Protein AF-A0A5D2THP3-F1 (afdb_monomer)

InterPro domains:
  IPR001910 Inosine/uridine-preferring nucleoside hydrolase domain [PF01156] (2-78)
  IPR023186 Inosine/uridine-preferring nucleoside hydrolase [PTHR12304] (1-81)
  IPR036452 Ribonucleoside hydrolase-like [G3DSA:3.90.245.10] (1-88)
  IPR036452 Ribonucleoside hydrolase-like [SSF53590] (2-80)

Structure (mmCIF, N/CA/C/O backbone):
data_AF-A0A5D2THP3-F1
#
_entry.id   AF-A0A5D2THP3-F1
#
loop_
_atom_site.group_PDB
_atom_site.id
_atom_site.type_symbol
_atom_site.label_atom_id
_atom_site.label_alt_id
_atom_site.label_comp_id
_atom_site.label_asym_id
_atom_site.label_entity_id
_atom_site.label_seq_id
_atom_site.pdbx_PDB_ins_code
_atom_site.Cartn_x
_atom_site.Cartn_y
_atom_site.Cartn_z
_atom_site.occupancy
_atom_site.B_iso_or_equiv
_atom_site.auth_seq_id
_atom_site.auth_comp_id
_atom_site.auth_asym_id
_atom_site.auth_atom_id
_atom_site.pdbx_PDB_model_num
ATOM 1 N N . MET A 1 1 ? -1.460 10.983 0.819 1.00 87.88 1 MET A N 1
ATOM 2 C CA . MET A 1 1 ? -2.613 1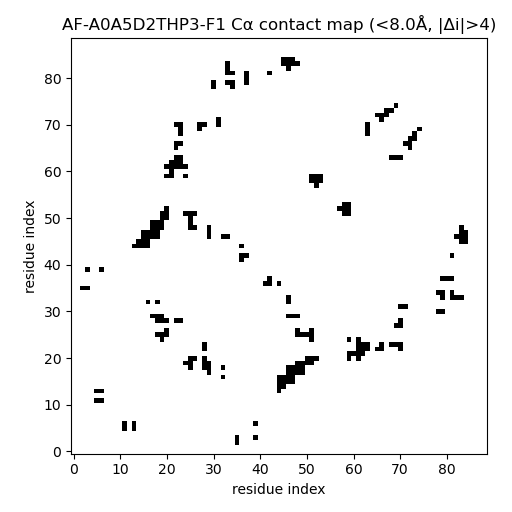1.880 1.063 1.00 87.88 1 MET A CA 1
ATOM 3 C C . MET A 1 1 ? -3.943 11.132 0.974 1.00 87.88 1 MET A C 1
ATOM 5 O O . MET A 1 1 ? -4.638 11.074 1.976 1.00 87.88 1 MET A O 1
ATOM 9 N N . THR A 1 2 ? -4.270 10.498 -0.159 1.00 96.88 2 THR A N 1
ATOM 10 C CA . THR A 1 2 ? -5.560 9.811 -0.392 1.00 96.88 2 THR A CA 1
ATOM 11 C C . THR A 1 2 ? -5.964 8.821 0.701 1.00 96.88 2 THR A C 1
ATOM 13 O O . THR A 1 2 ? -7.098 8.861 1.159 1.00 96.88 2 THR A O 1
ATOM 16 N N . ILE A 1 3 ? -5.031 7.986 1.172 1.00 97.62 3 ILE A N 1
ATOM 17 C CA . ILE A 1 3 ? -5.289 6.998 2.236 1.00 97.62 3 ILE A CA 1
ATOM 18 C C . ILE A 1 3 ? -5.797 7.673 3.521 1.00 97.62 3 ILE A C 1
ATOM 20 O O . ILE A 1 3 ? -6.800 7.250 4.084 1.00 97.62 3 ILE A O 1
ATOM 24 N N . PHE A 1 4 ? -5.162 8.767 3.953 1.00 97.94 4 PHE A N 1
ATOM 25 C CA . PHE A 1 4 ? -5.603 9.496 5.144 1.00 97.94 4 PHE A CA 1
ATOM 26 C C . PHE A 1 4 ? -6.972 10.142 4.950 1.00 97.94 4 PHE A C 1
ATOM 28 O O . PHE A 1 4 ? -7.797 10.078 5.852 1.00 97.94 4 PHE A O 1
ATOM 35 N N . MET A 1 5 ? -7.241 10.713 3.774 1.00 98.19 5 MET A N 1
ATOM 36 C CA . MET A 1 5 ? -8.565 11.262 3.469 1.00 98.19 5 MET A CA 1
ATOM 37 C C . MET A 1 5 ? -9.645 10.177 3.515 1.00 98.19 5 MET A C 1
ATOM 39 O O . MET A 1 5 ? -10.704 10.401 4.091 1.00 98.19 5 MET A O 1
ATOM 43 N N . ALA A 1 6 ? -9.361 8.994 2.964 1.00 98.00 6 ALA A N 1
ATOM 44 C CA . ALA A 1 6 ? -10.280 7.864 2.993 1.00 98.00 6 ALA A CA 1
ATOM 45 C C . ALA A 1 6 ? -10.555 7.392 4.431 1.00 98.00 6 ALA A C 1
ATOM 47 O O . ALA A 1 6 ? -11.707 7.181 4.787 1.00 98.00 6 ALA A O 1
ATOM 48 N N . PHE A 1 7 ? -9.529 7.313 5.285 1.00 97.56 7 PHE A N 1
ATOM 49 C CA . PHE A 1 7 ? -9.697 6.954 6.699 1.00 97.56 7 PHE A CA 1
ATOM 50 C C . PHE A 1 7 ? -10.464 7.982 7.533 1.00 97.56 7 PHE A C 1
ATOM 52 O O . PHE A 1 7 ? -10.996 7.616 8.578 1.00 97.56 7 PHE A O 1
ATOM 59 N N . GLN A 1 8 ? -10.489 9.250 7.120 1.00 96.94 8 GLN A N 1
ATOM 60 C CA . GLN A 1 8 ? -11.218 10.309 7.824 1.00 96.94 8 GLN A CA 1
ATOM 61 C C . GLN A 1 8 ? -12.670 10.455 7.354 1.00 96.94 8 GLN A C 1
ATOM 63 O O . GLN A 1 8 ? -13.431 11.175 7.997 1.00 96.94 8 GLN A O 1
ATOM 68 N N . ASN A 1 9 ? -13.071 9.801 6.257 1.00 97.44 9 ASN A N 1
ATOM 69 C CA . ASN A 1 9 ? -14.448 9.862 5.784 1.00 97.44 9 ASN A CA 1
ATOM 70 C C . ASN A 1 9 ? -15.284 8.725 6.407 1.00 97.44 9 ASN A C 1
ATOM 72 O O . ASN A 1 9 ? -15.046 7.562 6.081 1.00 97.44 9 ASN A O 1
ATOM 76 N N . PRO A 1 10 ? -16.279 9.033 7.262 1.00 95.50 10 PRO A N 1
ATOM 77 C CA . PRO A 1 10 ? -17.104 8.020 7.917 1.00 95.50 10 PRO A CA 1
ATOM 78 C C . PRO A 1 10 ? -18.050 7.273 6.966 1.00 95.50 10 PRO A C 1
ATOM 80 O O . PRO A 1 10 ? -18.581 6.236 7.350 1.00 95.50 10 PRO A O 1
ATOM 83 N N . GLU A 1 11 ? -18.275 7.769 5.746 1.00 98.12 11 GLU A N 1
ATOM 84 C CA . GLU A 1 11 ? -19.107 7.086 4.745 1.00 98.12 11 GLU A CA 1
ATOM 85 C C . GLU A 1 11 ? -18.373 5.929 4.051 1.00 98.12 11 GLU A C 1
ATOM 87 O O . GLU A 1 11 ? -18.991 5.158 3.318 1.00 98.12 11 GLU A O 1
ATOM 92 N N . TYR A 1 12 ? -17.058 5.796 4.257 1.00 97.38 12 TYR A N 1
ATOM 93 C CA . TYR A 1 12 ? -16.251 4.765 3.619 1.00 97.38 12 TYR A CA 1
ATOM 94 C C . TYR A 1 12 ? -15.882 3.648 4.588 1.00 97.38 12 TYR A C 1
ATOM 96 O O . TYR A 1 12 ? -15.209 3.854 5.598 1.00 97.38 12 TYR A O 1
ATOM 104 N N . GLU A 1 13 ? -16.231 2.424 4.205 1.00 96.94 13 GLU A N 1
ATOM 105 C CA . GLU A 1 13 ? -15.676 1.219 4.804 1.00 96.94 13 GLU A CA 1
ATOM 106 C C . GLU A 1 13 ? -14.416 0.806 4.035 1.00 96.94 13 GLU A C 1
ATOM 108 O O . GLU A 1 13 ? -14.475 0.359 2.887 1.00 96.94 13 GLU A O 1
ATOM 113 N N . ILE A 1 14 ? -13.247 0.973 4.655 1.00 97.56 14 ILE A N 1
ATOM 114 C CA . ILE A 1 14 ? -11.982 0.560 4.039 1.00 97.56 14 ILE A CA 1
ATOM 115 C C . ILE A 1 14 ? -11.730 -0.913 4.337 1.00 97.56 14 ILE A C 1
ATOM 117 O O . ILE A 1 14 ? -11.250 -1.260 5.413 1.00 97.56 14 ILE A O 1
ATOM 121 N N . LEU A 1 15 ? -12.019 -1.761 3.351 1.00 97.75 15 LEU A N 1
ATOM 122 C CA . LEU A 1 15 ? -11.853 -3.213 3.459 1.00 97.75 15 LEU A CA 1
ATOM 123 C C . LEU A 1 15 ? -10.390 -3.663 3.496 1.00 97.75 15 LEU A C 1
ATOM 125 O O . LEU A 1 15 ? -10.106 -4.755 3.971 1.00 97.75 15 LEU A O 1
ATOM 129 N N . GLY A 1 16 ? -9.468 -2.861 2.964 1.00 97.69 16 GLY A N 1
ATOM 130 C CA . GLY A 1 16 ? -8.051 -3.196 2.880 1.00 97.69 16 GLY A CA 1
ATOM 131 C C . GLY A 1 16 ? -7.294 -2.292 1.918 1.00 97.69 16 GLY A C 1
ATOM 132 O O . GLY A 1 16 ? -7.897 -1.541 1.149 1.00 97.69 16 GLY A O 1
ATOM 133 N N . LEU A 1 17 ? -5.965 -2.385 1.943 1.00 98.44 17 LEU A N 1
ATOM 134 C CA . LEU A 1 17 ? -5.092 -1.765 0.949 1.00 98.44 17 LEU A CA 1
ATOM 135 C C . LEU A 1 17 ? -4.314 -2.846 0.200 1.00 98.44 17 LEU A C 1
ATOM 137 O O . LEU A 1 17 ? -3.663 -3.704 0.799 1.00 98.44 17 LEU A O 1
ATOM 141 N N . THR A 1 18 ? -4.334 -2.760 -1.125 1.00 98.38 18 THR A N 1
ATOM 142 C CA . THR A 1 18 ? -3.458 -3.540 -2.002 1.00 98.38 18 THR A CA 1
ATOM 143 C C . THR A 1 18 ? -2.348 -2.653 -2.534 1.00 98.38 18 THR A C 1
ATOM 145 O O . THR A 1 18 ? -2.602 -1.508 -2.913 1.00 98.38 18 THR A O 1
ATOM 148 N N . THR A 1 19 ? -1.129 -3.172 -2.604 1.00 98.44 19 THR A N 1
ATOM 149 C CA . THR A 1 19 ? 0.040 -2.406 -3.054 1.00 98.44 19 THR A CA 1
ATOM 150 C C . THR A 1 19 ? 0.626 -2.963 -4.343 1.00 98.44 19 THR A C 1
ATOM 152 O O . THR A 1 19 ? 0.596 -4.165 -4.595 1.00 98.44 19 THR A O 1
ATOM 155 N N . ILE A 1 20 ? 1.171 -2.076 -5.171 1.00 98.12 20 ILE A N 1
ATOM 156 C CA . ILE A 1 20 ? 1.794 -2.405 -6.455 1.00 98.12 20 ILE A CA 1
ATOM 157 C C . ILE A 1 20 ? 2.987 -1.468 -6.696 1.00 98.12 20 ILE A C 1
ATOM 159 O O . ILE A 1 20 ? 3.109 -0.437 -6.028 1.00 98.12 20 ILE A O 1
ATOM 163 N N . PHE A 1 21 ? 3.886 -1.844 -7.604 1.00 97.56 21 PHE A N 1
ATOM 164 C CA . PHE A 1 21 ? 4.965 -0.981 -8.081 1.00 97.56 21 PHE A CA 1
ATOM 165 C C . PHE A 1 21 ? 4.405 0.156 -8.945 1.00 97.56 21 PHE A C 1
ATOM 167 O O . PHE A 1 21 ? 3.358 -0.022 -9.556 1.00 97.56 21 PHE A O 1
ATOM 174 N N . ASP A 1 22 ? 5.118 1.284 -8.988 1.00 97.31 22 ASP A N 1
ATOM 175 C CA . ASP A 1 22 ? 5.098 2.332 -10.035 1.00 97.31 22 ASP A CA 1
ATOM 176 C C . ASP A 1 22 ? 5.901 3.530 -9.498 1.00 97.31 22 ASP A C 1
ATOM 178 O O . ASP A 1 22 ? 7.007 3.808 -9.940 1.00 97.31 22 ASP A O 1
ATOM 182 N N . ASN A 1 23 ? 5.437 4.149 -8.408 1.00 97.62 23 ASN A N 1
ATOM 183 C CA . ASN A 1 23 ? 6.172 5.229 -7.729 1.00 97.62 23 ASN A CA 1
ATOM 184 C C . ASN A 1 23 ? 7.452 4.733 -7.048 1.00 97.62 23 ASN A C 1
ATOM 186 O O . ASN A 1 23 ? 8.469 5.418 -7.017 1.00 97.62 23 ASN A O 1
ATOM 190 N N . VAL A 1 24 ? 7.373 3.528 -6.489 1.00 97.25 24 VAL A N 1
ATOM 191 C CA . VAL A 1 24 ? 8.459 2.778 -5.854 1.00 97.25 24 VAL A CA 1
ATOM 192 C C . VAL A 1 24 ? 8.261 1.293 -6.142 1.00 97.25 24 VAL A C 1
ATOM 194 O O . VAL A 1 24 ? 7.272 0.902 -6.764 1.00 97.25 24 VAL A O 1
ATOM 197 N N . GLN A 1 25 ? 9.195 0.445 -5.711 1.00 97.62 25 GLN A N 1
ATOM 198 C CA . GLN A 1 25 ? 9.038 -1.003 -5.844 1.00 97.62 25 GL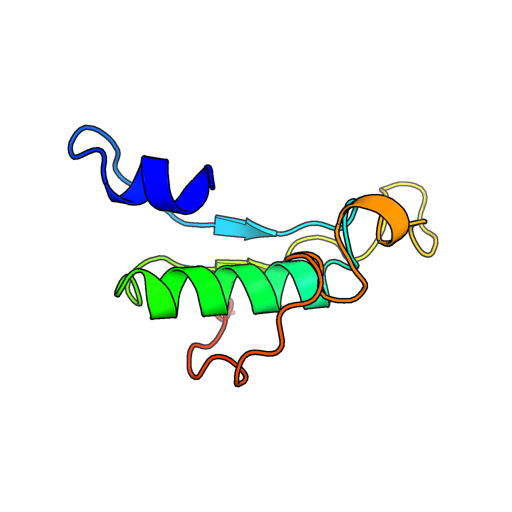N A CA 1
ATOM 199 C C . GLN A 1 25 ? 7.890 -1.490 -4.945 1.00 97.62 25 GLN A C 1
ATOM 201 O O . GLN A 1 25 ? 7.642 -0.922 -3.880 1.00 97.62 25 GLN A O 1
ATOM 206 N N . THR A 1 26 ? 7.220 -2.585 -5.316 1.00 97.94 26 THR A N 1
ATOM 207 C CA . THR A 1 26 ? 6.056 -3.110 -4.575 1.00 97.94 26 THR A CA 1
ATOM 208 C C . THR A 1 26 ? 6.336 -3.341 -3.088 1.00 97.94 26 THR A C 1
ATOM 210 O O . THR A 1 26 ? 5.487 -3.059 -2.242 1.00 97.94 26 THR A O 1
ATOM 213 N N . LYS A 1 27 ? 7.541 -3.806 -2.737 1.00 96.81 27 LYS A N 1
ATOM 214 C CA . LYS A 1 27 ? 7.958 -3.993 -1.337 1.00 96.81 27 LYS A CA 1
ATOM 215 C C . LYS A 1 27 ? 7.948 -2.680 -0.539 1.00 96.81 27 LYS A C 1
ATOM 217 O O . LYS A 1 27 ? 7.504 -2.663 0.604 1.00 96.81 27 LYS A O 1
ATOM 222 N N . ASP A 1 28 ? 8.371 -1.582 -1.160 1.00 96.75 28 ASP A N 1
ATOM 223 C CA 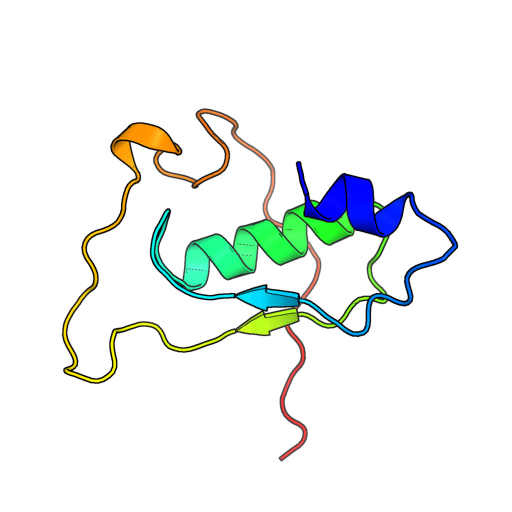. ASP A 1 28 ? 8.482 -0.270 -0.525 1.00 96.75 28 ASP A CA 1
ATOM 224 C C . ASP A 1 28 ? 7.089 0.368 -0.437 1.00 96.75 28 ASP A C 1
ATOM 226 O O . ASP A 1 28 ? 6.714 0.913 0.596 1.00 96.75 28 ASP A O 1
ATOM 230 N N . ALA A 1 29 ? 6.248 0.181 -1.462 1.00 97.88 29 ALA A N 1
ATOM 231 C CA . ALA A 1 29 ? 4.834 0.550 -1.399 1.00 97.88 29 ALA A CA 1
ATOM 232 C C . ALA A 1 29 ? 4.094 -0.187 -0.265 1.00 97.88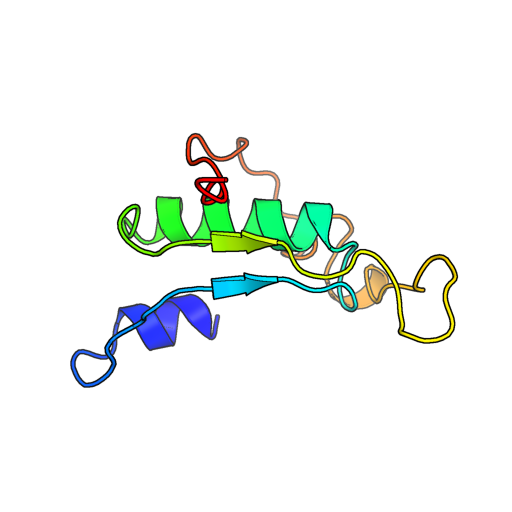 29 ALA A C 1
ATOM 234 O O . ALA A 1 29 ? 3.295 0.415 0.448 1.00 97.88 29 ALA A O 1
ATOM 235 N N . THR A 1 30 ? 4.386 -1.475 -0.064 1.00 98.25 30 THR A N 1
ATOM 236 C CA . THR A 1 30 ? 3.820 -2.296 1.024 1.00 98.25 30 THR A CA 1
ATOM 237 C C . THR A 1 30 ? 4.267 -1.806 2.393 1.00 98.25 30 THR A C 1
ATOM 239 O O . THR A 1 30 ? 3.439 -1.626 3.284 1.00 98.25 30 THR A O 1
ATOM 242 N N . HIS A 1 31 ? 5.561 -1.522 2.543 1.00 96.88 31 HIS A N 1
ATOM 243 C CA . HIS A 1 31 ? 6.110 -0.903 3.744 1.00 96.88 31 HIS A CA 1
ATOM 244 C C . HIS A 1 31 ? 5.422 0.435 4.052 1.00 96.88 31 HIS A C 1
ATOM 246 O O . HIS A 1 31 ? 4.982 0.666 5.177 1.00 96.88 31 HIS A O 1
ATOM 252 N N . ASN A 1 32 ? 5.252 1.285 3.039 1.00 97.25 32 ASN A N 1
ATOM 253 C CA . ASN A 1 32 ? 4.582 2.571 3.181 1.00 97.25 32 ASN A CA 1
ATOM 254 C C . ASN A 1 32 ? 3.112 2.413 3.574 1.00 97.25 32 ASN A C 1
ATOM 256 O O . ASN A 1 32 ? 2.641 3.148 4.433 1.00 97.25 32 ASN A O 1
ATOM 260 N N . ALA A 1 33 ? 2.380 1.458 2.997 1.00 97.94 33 ALA A N 1
ATOM 261 C CA . ALA A 1 33 ? 0.987 1.215 3.365 1.00 97.94 33 ALA A CA 1
ATOM 262 C C . ALA A 1 33 ? 0.845 0.817 4.845 1.00 97.94 33 ALA A C 1
ATOM 264 O O . ALA A 1 33 ? 0.008 1.384 5.546 1.00 97.94 33 ALA A O 1
ATOM 265 N N . LEU A 1 34 ? 1.713 -0.074 5.342 1.00 97.88 34 LEU A N 1
ATOM 266 C CA . LEU A 1 34 ? 1.767 -0.446 6.762 1.00 97.88 34 LEU A CA 1
ATOM 267 C C . LEU A 1 34 ? 2.059 0.771 7.651 1.00 97.88 34 LEU A C 1
ATOM 269 O O . LEU A 1 34 ? 1.351 1.015 8.624 1.00 97.88 34 LEU A O 1
ATOM 273 N N . LEU A 1 35 ? 3.064 1.567 7.284 1.00 96.81 35 LEU A N 1
ATOM 274 C CA . LEU A 1 35 ? 3.452 2.767 8.021 1.00 96.81 35 LEU A CA 1
ATOM 275 C C . LEU A 1 35 ? 2.333 3.814 8.063 1.00 96.81 35 LEU A C 1
ATOM 277 O O . LEU A 1 35 ? 2.055 4.389 9.113 1.00 96.81 35 LEU A O 1
ATOM 281 N N . LEU A 1 36 ? 1.654 4.044 6.939 1.00 96.81 36 LEU A N 1
ATOM 282 C CA . LEU A 1 36 ? 0.521 4.964 6.866 1.00 96.81 36 LEU A CA 1
ATOM 283 C C . L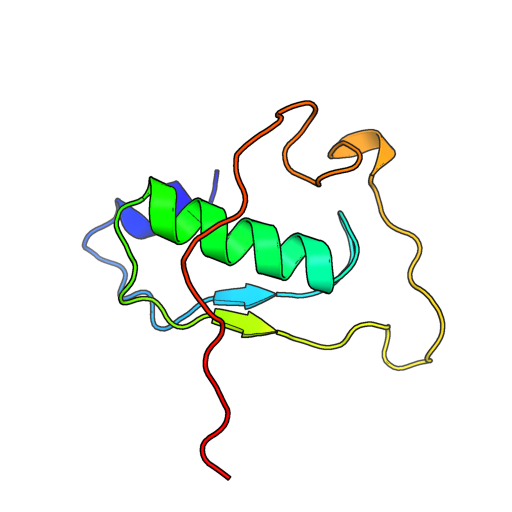EU A 1 36 ? -0.650 4.476 7.733 1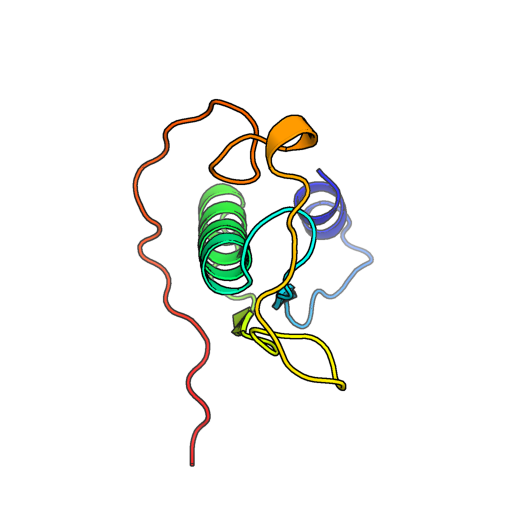.00 96.81 36 LEU A C 1
ATOM 285 O O . LEU A 1 36 ? -1.257 5.290 8.427 1.00 96.81 36 LEU A O 1
ATOM 289 N N . CYS A 1 37 ? -0.945 3.174 7.751 1.00 97.25 37 CYS A N 1
ATOM 290 C CA . CYS A 1 37 ? -1.942 2.593 8.654 1.00 97.25 37 CYS A CA 1
ATOM 291 C C . CYS A 1 37 ? -1.564 2.767 10.130 1.00 97.25 37 CYS A C 1
ATOM 293 O O . CYS A 1 37 ? -2.418 3.138 10.936 1.00 97.25 37 CYS A O 1
ATOM 295 N N . GLU A 1 38 ? -0.294 2.568 10.489 1.00 96.31 38 GLU A N 1
ATOM 296 C CA . GLU A 1 38 ? 0.192 2.768 11.857 1.00 96.31 38 GLU A CA 1
ATOM 297 C C . GLU A 1 38 ? 0.064 4.235 12.296 1.00 96.31 38 GLU A C 1
ATOM 299 O O . GLU A 1 38 ? -0.522 4.521 13.342 1.00 96.31 38 GLU A O 1
ATOM 304 N N . ILE A 1 39 ? 0.502 5.179 11.454 1.00 95.62 39 ILE A N 1
ATOM 305 C CA . ILE A 1 39 ? 0.370 6.627 11.697 1.00 95.62 39 ILE A CA 1
ATOM 306 C C . ILE A 1 39 ? -1.102 7.028 11.848 1.00 95.62 39 ILE A C 1
ATOM 308 O O . ILE A 1 39 ? -1.449 7.804 12.740 1.00 95.62 39 ILE A O 1
ATOM 312 N N . ALA A 1 40 ? -1.978 6.483 11.003 1.00 96.31 40 ALA A N 1
ATOM 313 C CA . ALA A 1 40 ? -3.413 6.741 11.051 1.00 96.31 40 ALA A CA 1
ATOM 314 C C . ALA A 1 40 ? -4.134 6.024 12.205 1.00 96.31 40 ALA A C 1
ATOM 316 O O . ALA A 1 40 ? -5.339 6.217 12.362 1.00 96.31 40 ALA A O 1
ATOM 317 N N . ARG A 1 41 ? -3.430 5.205 13.002 1.00 95.81 41 ARG A N 1
ATOM 318 C CA . ARG A 1 41 ? -4.005 4.344 14.049 1.00 95.81 41 ARG A CA 1
ATOM 319 C C . ARG A 1 41 ? -5.105 3.420 13.512 1.00 95.81 41 ARG A C 1
ATOM 321 O O . ARG A 1 41 ? -6.128 3.221 14.162 1.00 95.81 41 ARG A O 1
ATOM 328 N N . ARG A 1 42 ? -4.871 2.847 12.330 1.00 96.44 42 ARG A N 1
ATOM 329 C CA . ARG A 1 42 ? -5.741 1.878 11.646 1.00 96.44 42 ARG A CA 1
ATOM 330 C C . ARG A 1 42 ? -5.049 0.519 11.463 1.00 96.44 42 ARG A C 1
ATOM 332 O O . ARG A 1 42 ? -4.844 0.090 10.327 1.00 96.44 42 ARG A O 1
ATOM 339 N N . PRO A 1 43 ? -4.644 -0.163 12.556 1.00 94.75 43 PRO A N 1
ATOM 340 C CA . PRO A 1 43 ? -4.005 -1.480 12.476 1.00 94.75 43 PRO A CA 1
ATOM 341 C C . PRO A 1 43 ? -4.979 -2.592 12.050 1.00 94.75 43 PRO A C 1
ATOM 343 O O . PRO A 1 43 ? -4.553 -3.705 11.767 1.00 94.75 43 PRO A O 1
ATOM 346 N N . ASP A 1 44 ? -6.279 -2.297 12.037 1.00 94.56 44 ASP A N 1
ATOM 347 C CA . ASP A 1 44 ? -7.367 -3.178 11.619 1.00 94.56 44 ASP A CA 1
ATOM 348 C C . ASP A 1 44 ? -7.443 -3.368 10.098 1.00 94.56 44 ASP A C 1
ATOM 350 O O . ASP A 1 44 ? -8.005 -4.357 9.634 1.00 94.56 44 ASP A O 1
ATOM 354 N N . VAL A 1 45 ? -6.882 -2.437 9.321 1.00 96.94 45 VAL A N 1
ATOM 355 C CA . VAL A 1 45 ? -6.983 -2.453 7.860 1.00 96.94 45 VAL A CA 1
ATOM 356 C C . VAL A 1 45 ? -5.991 -3.468 7.285 1.00 96.94 45 VAL A C 1
ATOM 358 O O . VAL A 1 45 ? -4.778 -3.282 7.428 1.00 96.94 45 VAL A O 1
ATOM 361 N N . PRO A 1 46 ? -6.462 -4.522 6.599 1.00 97.38 46 PRO A N 1
ATOM 362 C CA . PRO A 1 46 ? -5.583 -5.541 6.053 1.00 97.38 46 PRO A CA 1
ATOM 363 C C . PRO A 1 46 ? -4.759 -4.996 4.884 1.00 97.38 46 PRO A C 1
ATOM 365 O O . PRO A 1 46 ? -5.273 -4.294 4.009 1.00 97.38 46 PRO A O 1
ATOM 368 N N . ILE A 1 47 ? -3.475 -5.358 4.850 1.00 98.00 47 ILE A N 1
ATOM 369 C CA . ILE A 1 47 ? -2.550 -4.998 3.770 1.00 98.00 47 ILE A CA 1
ATOM 370 C C . ILE A 1 47 ? -2.165 -6.253 2.996 1.00 98.00 47 ILE A C 1
ATOM 372 O O . ILE A 1 47 ? -1.627 -7.204 3.573 1.00 98.00 47 ILE A O 1
ATOM 376 N N . ALA A 1 48 ? -2.401 -6.232 1.686 1.00 97.88 48 ALA A N 1
ATOM 377 C CA . ALA A 1 48 ? -2.058 -7.312 0.772 1.00 97.88 48 ALA A CA 1
ATOM 378 C C . ALA A 1 48 ? -1.041 -6.833 -0.273 1.00 97.88 48 ALA A C 1
ATOM 380 O O . ALA A 1 48 ? -1.299 -5.911 -1.050 1.00 97.88 48 ALA A O 1
ATOM 381 N N . GLN A 1 49 ? 0.126 -7.478 -0.295 1.00 98.38 49 GLN A N 1
ATOM 382 C CA . GLN A 1 49 ? 1.170 -7.181 -1.269 1.00 98.38 49 GLN A CA 1
ATOM 383 C C . GLN A 1 49 ? 0.799 -7.747 -2.646 1.00 98.38 49 GLN A C 1
ATOM 385 O O . GLN A 1 49 ? 0.527 -8.940 -2.770 1.00 98.38 49 GLN A O 1
ATOM 390 N N . GLY A 1 50 ? 0.816 -6.901 -3.676 1.00 97.69 50 GLY A N 1
ATOM 391 C CA . GLY A 1 50 ? 0.576 -7.302 -5.061 1.00 97.69 50 GLY A CA 1
ATOM 3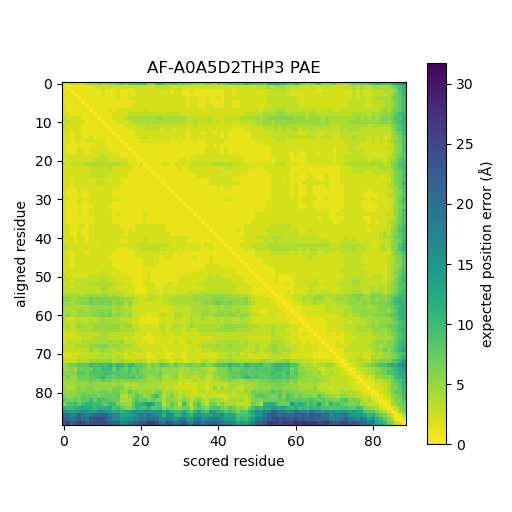92 C C . GLY A 1 50 ? 1.828 -7.791 -5.797 1.00 97.69 50 GLY A C 1
ATOM 393 O O . GLY A 1 50 ? 2.849 -8.139 -5.199 1.00 97.69 50 GLY A O 1
ATOM 394 N N . SER A 1 51 ? 1.743 -7.808 -7.131 1.00 97.69 51 SER A N 1
ATOM 395 C CA . SER A 1 51 ? 2.830 -8.264 -8.010 1.00 97.69 51 SER A CA 1
ATOM 396 C C . SER A 1 51 ? 4.085 -7.386 -7.884 1.00 97.69 51 SER A C 1
ATOM 398 O O . SER A 1 51 ? 3.963 -6.162 -7.786 1.00 97.69 51 SER A O 1
ATOM 400 N N . PRO A 1 52 ? 5.303 -7.955 -7.920 1.00 97.75 52 PRO A N 1
ATOM 401 C CA . PRO A 1 52 ? 6.536 -7.172 -7.976 1.00 97.75 52 PRO A CA 1
ATOM 402 C C . PRO A 1 52 ? 6.862 -6.632 -9.379 1.00 97.75 52 PRO A C 1
ATOM 404 O O . PRO A 1 52 ? 7.757 -5.798 -9.500 1.00 97.75 52 PRO A O 1
ATOM 407 N N . GLU A 1 53 ? 6.172 -7.098 -10.423 1.00 97.88 53 GLU A N 1
ATOM 408 C CA . GLU A 1 53 ? 6.482 -6.779 -11.822 1.00 97.88 53 GLU A CA 1
ATOM 409 C C . GLU A 1 53 ? 5.240 -6.746 -12.739 1.00 97.88 53 GLU A C 1
ATOM 411 O O . GLU A 1 53 ? 4.179 -7.268 -12.361 1.00 97.88 53 GLU A O 1
ATOM 416 N N . PRO A 1 54 ? 5.337 -6.126 -13.935 1.00 97.62 54 PRO A N 1
ATOM 417 C CA . PRO A 1 54 ? 4.263 -6.115 -14.925 1.00 97.62 54 PRO A CA 1
ATOM 418 C C . PRO A 1 54 ? 3.926 -7.515 -15.442 1.00 97.62 54 PRO A C 1
ATOM 420 O O . PRO A 1 54 ? 4.720 -8.443 -15.340 1.00 97.62 54 PRO A O 1
ATOM 423 N N . LEU A 1 55 ? 2.773 -7.651 -16.101 1.00 97.81 55 LEU A N 1
ATOM 424 C CA . LEU A 1 55 ? 2.329 -8.931 -16.675 1.00 97.81 55 LEU A CA 1
ATOM 425 C C . LEU A 1 55 ? 3.295 -9.508 -17.722 1.00 97.81 55 LEU A C 1
ATOM 427 O O . LEU A 1 55 ? 3.367 -10.720 -17.889 1.00 97.81 55 LEU A O 1
ATOM 431 N N . THR A 1 56 ? 4.036 -8.653 -18.427 1.00 97.31 56 THR A N 1
ATOM 432 C CA . THR A 1 56 ? 5.061 -9.063 -19.401 1.00 97.31 56 THR A CA 1
ATOM 433 C C . THR A 1 56 ? 6.386 -9.472 -18.752 1.00 97.31 56 THR A C 1
ATOM 435 O O . THR A 1 56 ? 7.316 -9.844 -19.465 1.00 97.31 56 THR A O 1
ATOM 438 N N . GLY A 1 57 ? 6.480 -9.390 -17.423 1.00 95.50 57 GLY A N 1
ATOM 439 C CA . GLY A 1 57 ? 7.689 -9.629 -16.646 1.00 95.50 57 GLY A CA 1
ATOM 440 C C . GLY A 1 57 ? 8.706 -8.490 -16.722 1.00 95.50 57 GLY A C 1
ATOM 441 O O . GLY A 1 57 ? 8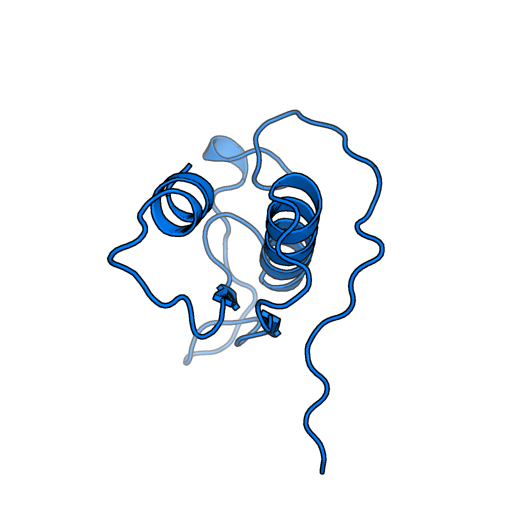.606 -7.576 -17.549 1.00 95.50 57 GLY A O 1
ATOM 442 N N . GLY A 1 58 ? 9.711 -8.571 -15.850 1.00 96.44 58 GLY A N 1
ATOM 443 C CA . GLY A 1 58 ? 10.849 -7.660 -15.814 1.00 96.44 58 GLY A CA 1
ATOM 444 C C . GLY A 1 58 ? 10.757 -6.629 -14.694 1.00 96.44 58 GLY A C 1
ATOM 445 O O . GLY A 1 58 ? 9.681 -6.214 -14.266 1.00 96.44 58 GLY A O 1
ATOM 446 N N . ARG A 1 59 ? 11.924 -6.178 -14.218 1.00 95.12 59 ARG A N 1
ATOM 447 C CA . ARG A 1 59 ? 11.989 -5.209 -13.122 1.00 95.12 59 ARG A CA 1
ATOM 448 C C . ARG A 1 59 ? 11.359 -3.877 -13.558 1.00 95.12 59 ARG A C 1
ATOM 450 O O . ARG A 1 59 ? 11.853 -3.282 -14.518 1.00 95.12 59 ARG A O 1
ATOM 457 N N . PRO A 1 60 ? 10.335 -3.374 -12.848 1.00 95.69 60 PRO A N 1
ATOM 458 C CA . PRO A 1 60 ? 9.691 -2.125 -13.215 1.00 95.69 60 PRO A CA 1
ATOM 459 C C . PRO A 1 60 ? 10.632 -0.938 -13.001 1.00 95.69 60 PRO A C 1
ATOM 461 O O . PRO A 1 60 ? 11.360 -0.861 -12.001 1.00 95.69 60 PRO A O 1
ATOM 464 N N . ILE A 1 61 ? 10.579 -0.001 -13.946 1.00 95.19 61 ILE A N 1
ATOM 465 C CA . ILE A 1 61 ? 11.117 1.347 -13.773 1.00 95.19 61 ILE A CA 1
ATOM 466 C C . ILE A 1 61 ? 10.158 2.082 -12.843 1.00 95.19 61 ILE A C 1
ATOM 468 O O . ILE A 1 61 ? 8.949 2.016 -13.048 1.00 95.19 61 ILE A O 1
ATOM 472 N N . VAL A 1 62 ? 10.698 2.748 -11.823 1.00 97.25 62 VAL A N 1
ATOM 473 C CA . VAL A 1 62 ? 9.893 3.453 -10.823 1.00 97.25 62 VAL A CA 1
ATOM 474 C C . VAL A 1 62 ? 10.124 4.958 -10.872 1.00 97.25 62 VAL A C 1
ATOM 476 O O . VAL A 1 62 ? 11.208 5.405 -11.241 1.00 97.25 62 VAL A O 1
ATOM 479 N N . ALA A 1 63 ? 9.116 5.741 -10.494 1.00 96.75 63 ALA A N 1
ATOM 480 C CA . ALA A 1 63 ? 9.155 7.205 -10.501 1.00 96.75 63 ALA A CA 1
ATOM 481 C C . ALA A 1 63 ? 9.732 7.808 -9.200 1.00 96.75 63 ALA A C 1
ATOM 483 O O . ALA A 1 63 ? 9.224 8.797 -8.661 1.00 96.75 63 ALA A O 1
ATOM 484 N N . ASP A 1 64 ? 10.815 7.228 -8.684 1.00 91.62 64 ASP A N 1
ATOM 485 C CA . ASP A 1 64 ? 11.459 7.656 -7.434 1.00 91.62 64 ASP A CA 1
ATOM 486 C C . ASP A 1 64 ? 12.027 9.087 -7.502 1.00 91.62 64 ASP A C 1
ATOM 488 O O . ASP A 1 64 ? 12.057 9.797 -6.499 1.00 91.62 64 ASP A O 1
ATOM 492 N N . PHE A 1 65 ? 12.384 9.568 -8.693 1.00 94.00 65 PHE A N 1
ATOM 493 C CA . PHE A 1 65 ? 12.783 10.958 -8.933 1.00 94.00 65 PHE A CA 1
ATOM 494 C C . PHE A 1 65 ? 11.667 11.978 -8.640 1.00 94.00 65 PHE A C 1
ATOM 496 O O . PHE A 1 65 ? 11.966 13.140 -8.367 1.00 94.00 65 PHE A O 1
ATOM 503 N N . VAL A 1 66 ? 10.394 11.561 -8.679 1.00 96.56 66 VAL A N 1
ATOM 504 C CA . VAL A 1 66 ? 9.235 12.388 -8.292 1.00 96.56 66 VAL A CA 1
ATOM 505 C C . VAL A 1 66 ? 8.863 12.150 -6.830 1.00 96.56 66 VAL A C 1
ATOM 507 O O . VAL A 1 66 ? 8.577 13.095 -6.096 1.00 96.56 66 VAL A O 1
ATOM 510 N N . HIS A 1 67 ? 8.856 10.887 -6.402 1.00 95.44 67 HIS A N 1
ATOM 511 C CA . HIS A 1 67 ? 8.276 10.472 -5.122 1.00 95.44 67 HIS A CA 1
ATOM 512 C C . HIS A 1 67 ? 9.297 10.281 -3.992 1.00 95.44 67 HIS A C 1
ATOM 514 O O . HIS A 1 67 ? 8.907 9.956 -2.870 1.00 95.44 67 HIS A O 1
ATOM 520 N N . GLY A 1 68 ? 10.582 10.517 -4.252 1.00 94.50 68 GLY A N 1
ATOM 521 C CA . GLY A 1 68 ? 11.684 10.220 -3.341 1.00 94.50 68 GLY A CA 1
ATOM 522 C C . GLY A 1 68 ? 12.032 8.731 -3.326 1.00 94.50 68 GLY A C 1
ATOM 523 O O . GLY A 1 68 ? 11.218 7.876 -3.674 1.00 94.50 68 GLY A O 1
ATOM 524 N N . SER A 1 69 ? 13.239 8.404 -2.862 1.00 92.19 69 SER A N 1
ATOM 525 C CA . SER A 1 69 ? 13.741 7.020 -2.832 1.00 92.19 69 SER A CA 1
ATOM 526 C C . SER A 1 69 ? 12.880 6.072 -1.990 1.00 92.19 69 SER A C 1
ATOM 528 O O . SER A 1 69 ? 12.808 4.882 -2.284 1.00 92.19 69 SER A O 1
ATOM 530 N N . GLY A 1 70 ? 12.212 6.597 -0.958 1.00 91.50 70 GLY A N 1
ATOM 531 C CA . GLY A 1 70 ? 11.257 5.859 -0.129 1.00 91.50 70 GLY A CA 1
ATOM 532 C C . GLY A 1 70 ? 9.797 5.985 -0.576 1.00 91.50 70 GLY A C 1
ATOM 533 O O . GLY A 1 70 ? 8.929 5.393 0.051 1.00 91.50 70 GLY A O 1
ATOM 534 N N . GLY A 1 71 ? 9.480 6.761 -1.619 1.00 95.00 71 GLY A N 1
ATOM 535 C CA . GLY A 1 71 ? 8.111 6.921 -2.134 1.00 95.00 71 GLY A CA 1
ATOM 536 C C . GLY A 1 71 ? 7.192 7.840 -1.325 1.00 95.00 71 GLY A C 1
ATOM 537 O O . GLY A 1 71 ? 6.012 7.967 -1.653 1.00 95.00 71 GLY A O 1
ATOM 538 N N . LEU A 1 72 ? 7.713 8.479 -0.273 1.00 95.06 72 LEU A N 1
ATOM 539 C CA . LEU A 1 72 ? 7.010 9.448 0.577 1.00 95.06 72 LEU A CA 1
ATOM 540 C C . LEU A 1 72 ? 7.777 10.784 0.673 1.00 95.06 72 LEU A C 1
ATOM 542 O O . LEU A 1 72 ? 7.712 11.490 1.677 1.00 95.06 72 LEU A O 1
ATOM 546 N N . GLY A 1 73 ? 8.518 11.136 -0.377 1.00 91.56 73 GLY A N 1
ATOM 547 C CA . GLY A 1 73 ? 9.460 12.251 -0.397 1.00 91.56 73 GLY A CA 1
ATOM 548 C C . GLY A 1 73 ? 10.765 11.909 0.324 1.00 91.56 73 GLY A C 1
ATOM 549 O O . GLY A 1 73 ? 11.185 10.754 0.363 1.00 91.56 73 GLY A O 1
ATOM 550 N N . ASN A 1 74 ? 11.402 12.921 0.914 1.00 86.75 74 ASN A N 1
ATOM 551 C CA . ASN A 1 74 ? 12.671 12.791 1.642 1.00 86.75 74 ASN A CA 1
ATOM 552 C C . ASN A 1 74 ? 12.452 12.682 3.158 1.00 86.75 74 ASN A C 1
ATOM 554 O O . ASN A 1 74 ? 13.137 13.341 3.942 1.00 86.75 74 ASN A O 1
ATOM 558 N N . ILE A 1 75 ? 11.449 11.903 3.569 1.00 87.31 75 ILE A N 1
ATOM 559 C CA . ILE A 1 75 ? 11.170 11.645 4.982 1.00 87.31 75 ILE A CA 1
ATOM 560 C C . ILE A 1 75 ? 11.825 10.334 5.413 1.00 87.31 75 ILE A C 1
ATOM 562 O O . ILE A 1 75 ? 11.785 9.339 4.693 1.00 87.31 75 ILE A O 1
ATOM 566 N N . PHE A 1 76 ? 12.405 10.337 6.609 1.00 85.19 76 PHE A N 1
ATOM 567 C CA . PHE A 1 76 ? 13.010 9.160 7.222 1.00 85.19 76 PHE A CA 1
ATOM 568 C C . PHE A 1 76 ? 12.201 8.812 8.462 1.00 85.19 76 PHE A C 1
ATOM 570 O O . PHE A 1 76 ? 12.224 9.538 9.455 1.00 85.19 76 PHE A O 1
ATOM 577 N N . LEU A 1 77 ? 11.440 7.729 8.368 1.00 86.00 77 LEU A N 1
ATOM 578 C CA . LEU A 1 77 ? 10.568 7.249 9.430 1.00 86.00 77 LEU A CA 1
ATOM 579 C C . LEU A 1 77 ? 11.066 5.890 9.916 1.00 86.00 77 LEU A C 1
ATOM 581 O O . LEU A 1 77 ? 11.693 5.141 9.165 1.00 86.00 77 LEU A O 1
ATOM 585 N N . SER A 1 78 ? 10.792 5.583 11.181 1.00 90.25 78 SER A N 1
ATOM 586 C CA . SER A 1 78 ? 11.036 4.244 11.710 1.00 90.25 78 SER A CA 1
ATOM 587 C C . SER A 1 78 ? 10.207 3.216 10.931 1.00 90.25 78 SER A C 1
ATOM 589 O O . SER A 1 78 ? 9.078 3.528 10.541 1.00 90.25 78 SER A O 1
ATOM 591 N N . PRO A 1 79 ? 10.730 1.997 10.721 1.00 89.94 79 PRO A N 1
ATOM 592 C CA . PRO A 1 79 ? 9.959 0.916 10.121 1.00 89.94 79 PRO A CA 1
ATOM 593 C C . PRO A 1 79 ? 8.641 0.671 10.875 1.00 89.94 79 PRO A C 1
ATOM 595 O O . PRO A 1 79 ? 8.621 0.817 12.100 1.00 89.94 79 PRO A O 1
ATOM 598 N N . PRO A 1 80 ? 7.562 0.270 10.179 1.00 92.31 80 PRO A N 1
ATOM 599 C CA . PRO A 1 80 ? 6.306 -0.074 10.820 1.00 92.31 80 PRO A CA 1
ATOM 600 C C . PRO A 1 80 ? 6.457 -1.349 11.652 1.00 92.31 80 PRO A C 1
ATOM 602 O O . PRO A 1 80 ? 7.205 -2.262 11.298 1.00 92.31 80 PRO A O 1
ATOM 605 N N . ASN A 1 81 ? 5.692 -1.425 12.735 1.00 92.12 81 ASN A N 1
ATOM 606 C CA . ASN A 1 81 ? 5.558 -2.615 13.572 1.00 92.12 81 ASN A CA 1
ATOM 607 C C . ASN A 1 81 ? 4.488 -3.581 13.038 1.00 92.12 81 ASN A C 1
ATOM 609 O O . ASN A 1 81 ? 4.460 -4.754 13.414 1.00 92.12 81 ASN A O 1
ATOM 613 N N . LEU A 1 82 ? 3.588 -3.088 12.180 1.00 88.31 82 LEU A N 1
ATOM 614 C CA . LEU A 1 82 ? 2.536 -3.885 11.555 1.00 88.31 82 LEU A CA 1
ATOM 615 C C . LEU A 1 82 ? 3.102 -4.892 10.544 1.00 88.31 82 LEU A C 1
ATOM 617 O O . LEU A 1 82 ? 4.110 -4.652 9.881 1.00 88.31 82 LEU A O 1
ATOM 621 N N . LEU A 1 83 ? 2.399 -6.015 10.388 1.00 86.06 83 LEU A N 1
ATOM 622 C CA . LEU A 1 83 ? 2.714 -7.067 9.423 1.00 86.06 83 LEU A CA 1
ATOM 623 C C . LEU A 1 83 ? 1.624 -7.144 8.349 1.00 86.06 83 LEU A C 1
ATOM 625 O O . LEU A 1 83 ? 0.460 -6.853 8.617 1.00 86.06 83 LEU A O 1
ATOM 629 N N . ILE A 1 84 ? 1.993 -7.581 7.143 1.00 85.12 84 ILE A N 1
ATOM 630 C CA . ILE A 1 84 ? 1.024 -7.877 6.079 1.00 85.12 84 ILE A CA 1
ATOM 631 C C . ILE A 1 84 ? 0.093 -9.029 6.470 1.00 85.12 84 ILE A C 1
ATOM 633 O O . ILE A 1 84 ? 0.463 -9.910 7.256 1.00 85.12 84 ILE A O 1
ATOM 637 N N . CYS A 1 85 ? -1.088 -9.073 5.855 1.00 78.88 85 CYS A N 1
ATOM 638 C CA . CYS A 1 85 ? -1.983 -10.212 5.992 1.00 78.88 85 CYS A CA 1
ATOM 639 C C . CYS A 1 85 ? -1.326 -11.464 5.417 1.00 78.88 85 CYS A C 1
ATOM 641 O O . CYS A 1 85 ? -0.924 -11.503 4.253 1.00 78.88 85 CYS A O 1
ATOM 643 N N . ARG A 1 86 ? -1.216 -12.505 6.242 1.00 66.19 86 ARG A N 1
ATOM 644 C CA . ARG A 1 86 ? -0.773 -13.816 5.779 1.00 66.19 86 ARG A CA 1
ATOM 645 C C . ARG A 1 86 ? -1.958 -14.504 5.116 1.00 66.19 86 ARG A C 1
ATOM 647 O O . ARG A 1 86 ? -3.038 -14.555 5.698 1.00 66.19 86 ARG A O 1
ATOM 654 N N . SER A 1 87 ? -1.751 -15.032 3.913 1.00 56.34 87 SER A N 1
ATOM 655 C CA . SER A 1 87 ? -2.691 -15.991 3.339 1.00 56.34 87 SER A CA 1
ATOM 656 C C . SER A 1 87 ? -2.751 -17.188 4.283 1.00 56.34 87 SER A C 1
ATOM 658 O O . SER A 1 87 ? -1.735 -17.856 4.480 1.00 56.34 87 SER A O 1
ATOM 660 N N . ASN A 1 88 ? -3.912 -17.434 4.887 1.00 44.47 88 ASN A N 1
ATOM 661 C CA . ASN A 1 88 ? -4.189 -18.704 5.545 1.00 44.47 88 ASN A CA 1
ATOM 662 C C . ASN A 1 88 ? -4.327 -19.745 4.430 1.00 44.47 88 ASN A C 1
ATOM 664 O O . ASN A 1 88 ? -5.396 -19.859 3.835 1.00 44.47 88 ASN A O 1
ATOM 668 N N . ASN A 1 89 ? -3.221 -20.405 4.091 1.00 42.97 89 ASN A N 1
ATOM 669 C CA . ASN A 1 89 ? -3.218 -21.590 3.239 1.00 42.97 89 ASN A CA 1
ATOM 670 C C . ASN A 1 89 ? -3.187 -22.831 4.128 1.00 42.97 89 ASN A C 1
ATOM 672 O O . ASN A 1 89 ? -2.305 -22.864 5.017 1.00 42.97 89 ASN A O 1
#

pLDDT: mean 93.35, s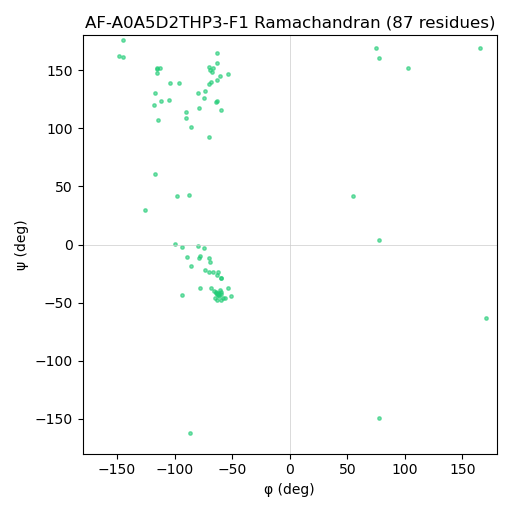td 9.85, range [42.97, 98.44]

Secondary structure (DSSP, 8-state):
-HHHHHHH-TT-----EEE-SSSS-HHHHHHHHHHHHHHTT-TTS-EEE--SS-TT-SPPP--HHHH-TTSSSS---PPPS--PPP---

Mean predicted aligned error: 3.64 Å

Nearest PDB structures (foldseek):
  6zk5-assembly1_B  TM=9.942E-01  e=1.968E-10  Zea mays
  6zk1-assembly2_C  TM=9.920E-01  e=2.111E-10  Zea mays
  4kpo-assembly1_B  TM=9.976E-01  e=2.793E-10  Zea mays
  3g5i-assembly1_A  TM=9.316E-01  e=8.836E-05  Escherichia coli K-12
  5mj7-assembly1_B-2  TM=8.964E-01  e=5.485E-03  Caenorhabditis elegans

Sequence (89 aa):
MTIFMAFQNPEYEILGLTTIFDNVQTKDATHNALLLCEIARRPDVPIAQGSPEPLTGGRPIVADFVHGSGGLGNIFLSPPNLLICRSNN

Radius of gyration: 13.62 Å; Cα contacts (8 Å, |Δi|>4): 129; chains: 1; bounding box: 33×34×34 Å

Solvent-accessible surface area (backbone atoms only — not comparable to full-atom values): 5525 Å² total; per-residue (Å²): 110,69,68,59,55,49,75,70,37,88,91,54,83,72,82,53,49,77,26,49,50,43,49,31,54,18,72,48,38,37,50,47,52,41,34,52,26,55,75,68,72,39,82,84,48,43,37,44,77,52,56,71,46,55,95,87,57,60,85,67,81,53,45,27,92,79,27,22,91,70,48,70,36,95,68,89,74,80,82,54,89,68,76,66,62,74,82,89,123

Organism: Gossypium mustelinum (NCBI:txid34275)

Foldseek 3Di:
DVVLVQLPDPVDDQQADEFDAAQAFLVLRQQVRLVVCVVSVNLVHAYHGDDRADPVDDHDDHNCVVQPHSSPHPDDDDGHPHDHDDPPD